Protein AF-A0A854QFD8-F1 (afdb_monomer)

Radius of gyration: 18.26 Å; Cα contacts (8 Å, |Δi|>4): 89; chains: 1; bounding box: 39×45×42 Å

Foldseek 3Di:
DVVVQQVVQCVLPVDDSVVSVVLLVVLLVLLVVLQVVLVVVCVVVVPLPVSLVVLVVLLVVLVVQCVPDDSVPVPSVSVSSSSNSNSVVNVVVSVLVVVLVVDPDPVVNVVVVVVVVPPPPPPDPDD

Structure (mmCIF, N/CA/C/O backbone):
data_AF-A0A854QFD8-F1
#
_entry.id   AF-A0A854QFD8-F1
#
loop_
_atom_site.group_PDB
_atom_site.id
_atom_site.type_symbol
_atom_site.label_atom_id
_atom_site.label_alt_id
_atom_site.label_comp_id
_atom_site.label_asym_id
_atom_site.label_entity_id
_atom_site.label_seq_id
_atom_site.pdbx_PDB_ins_code
_atom_site.Cartn_x
_atom_site.Cartn_y
_atom_site.Cartn_z
_atom_site.occupancy
_atom_site.B_iso_or_equiv
_atom_site.auth_seq_id
_atom_site.auth_comp_id
_atom_site.auth_asym_id
_atom_site.auth_atom_id
_atom_s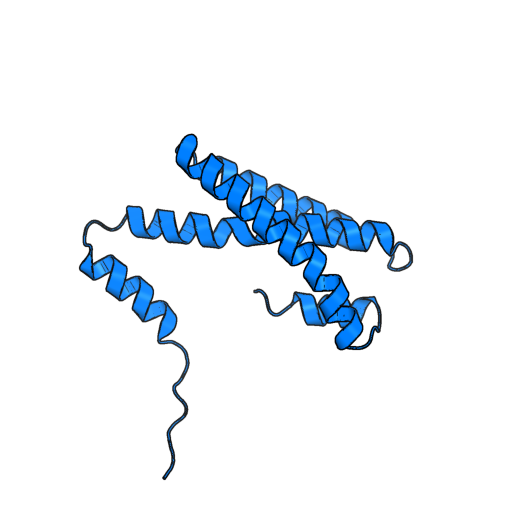ite.pdbx_PDB_model_num
ATOM 1 N N . MET A 1 1 ? 7.870 -3.529 7.580 1.00 36.09 1 MET A N 1
ATOM 2 C CA . MET A 1 1 ? 6.945 -2.393 7.823 1.00 36.09 1 MET A CA 1
ATOM 3 C C . MET A 1 1 ? 5.489 -2.831 8.054 1.00 36.09 1 MET A C 1
ATOM 5 O O . MET A 1 1 ? 4.729 -2.069 8.631 1.00 36.09 1 MET A O 1
ATOM 9 N N . THR A 1 2 ? 5.107 -4.070 7.722 1.00 39.34 2 THR A N 1
ATOM 10 C CA . THR A 1 2 ? 3.739 -4.619 7.879 1.00 39.34 2 THR A CA 1
ATOM 11 C C . THR A 1 2 ? 3.316 -4.925 9.329 1.00 39.34 2 THR A C 1
ATOM 13 O O . THR A 1 2 ? 2.142 -5.151 9.593 1.00 39.34 2 THR A O 1
ATOM 16 N N . GLY A 1 3 ? 4.242 -4.899 10.296 1.00 46.75 3 GLY A N 1
ATOM 17 C CA . GLY A 1 3 ? 3.949 -5.182 11.712 1.00 46.75 3 GLY A CA 1
ATOM 18 C C . GLY A 1 3 ? 3.266 -4.048 12.489 1.00 46.75 3 GLY A C 1
ATOM 19 O O . GLY A 1 3 ? 2.823 -4.274 13.608 1.00 46.75 3 GLY A O 1
ATOM 20 N N . ASN A 1 4 ? 3.160 -2.841 11.921 1.00 54.34 4 ASN A N 1
ATOM 21 C CA . ASN A 1 4 ? 2.684 -1.661 12.659 1.00 54.34 4 ASN A CA 1
ATOM 22 C C . ASN A 1 4 ? 1.169 -1.439 12.589 1.00 54.34 4 ASN A C 1
ATOM 24 O O . ASN A 1 4 ? 0.614 -0.711 13.409 1.00 54.34 4 ASN A O 1
ATOM 28 N N . PHE A 1 5 ? 0.484 -2.061 11.631 1.00 55.28 5 PHE A N 1
ATOM 29 C CA . PHE A 1 5 ? -0.952 -1.856 11.444 1.00 55.28 5 PHE A CA 1
ATOM 30 C C . PHE A 1 5 ? -1.765 -2.439 12.607 1.00 55.28 5 PHE A C 1
ATOM 32 O O . PHE A 1 5 ? -2.714 -1.829 13.089 1.00 55.28 5 PHE A O 1
ATOM 39 N N . LEU A 1 6 ? -1.327 -3.592 13.124 1.00 52.97 6 LEU A N 1
ATOM 40 C CA . LEU A 1 6 ? -1.961 -4.269 14.252 1.00 52.97 6 LEU A CA 1
ATOM 41 C C . LEU A 1 6 ? -1.874 -3.428 15.537 1.00 52.97 6 LEU A C 1
ATOM 43 O O . LEU A 1 6 ? -2.874 -3.250 16.228 1.00 52.97 6 LEU A O 1
ATOM 47 N N . THR A 1 7 ? -0.705 -2.854 15.828 1.00 51.44 7 THR A N 1
ATOM 48 C CA . THR A 1 7 ? -0.485 -1.980 16.990 1.00 51.44 7 THR A CA 1
ATOM 49 C C . THR A 1 7 ? -1.247 -0.664 16.870 1.00 51.44 7 THR A C 1
AT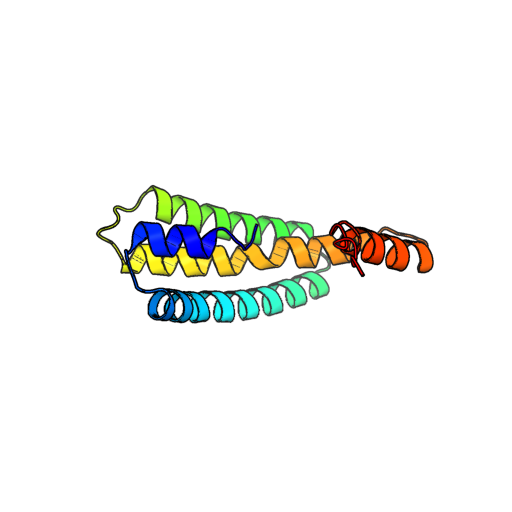OM 51 O O . THR A 1 7 ? -1.824 -0.205 17.856 1.00 51.44 7 THR A O 1
ATOM 54 N N . GLN A 1 8 ? -1.310 -0.076 15.671 1.00 58.50 8 GLN A N 1
ATOM 55 C CA . GLN A 1 8 ? -2.066 1.155 15.442 1.00 58.50 8 GLN A CA 1
ATOM 56 C 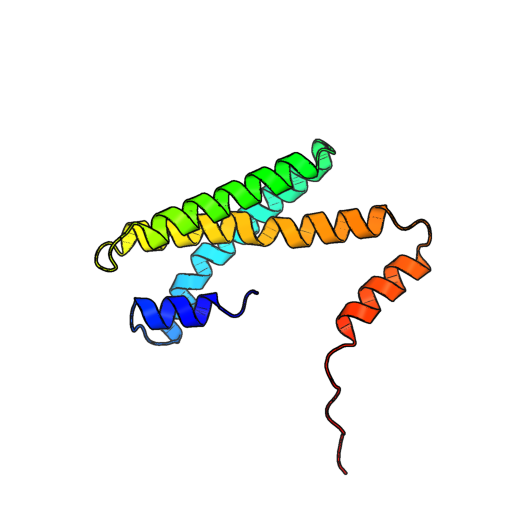C . GLN A 1 8 ? -3.578 0.938 15.587 1.00 58.50 8 GLN A C 1
ATOM 58 O O . GLN A 1 8 ? -4.222 1.723 16.277 1.00 58.50 8 GLN A O 1
ATOM 63 N N . THR A 1 9 ? -4.152 -0.138 15.040 1.00 57.44 9 THR A N 1
ATOM 64 C CA . THR A 1 9 ? -5.599 -0.405 15.151 1.00 57.44 9 THR A CA 1
ATOM 65 C C . THR A 1 9 ? -6.020 -0.765 16.585 1.00 57.44 9 THR A C 1
ATOM 67 O O . THR A 1 9 ? -7.043 -0.268 17.061 1.00 57.44 9 THR A O 1
ATOM 70 N N . ILE A 1 10 ? -5.218 -1.559 17.318 1.00 53.38 10 ILE A N 1
ATOM 71 C CA . ILE A 1 10 ? -5.476 -1.881 18.739 1.00 53.38 10 ILE A CA 1
ATOM 72 C C . ILE A 1 10 ? -5.387 -0.617 19.607 1.00 53.38 10 ILE A C 1
ATOM 74 O O . ILE A 1 10 ? -6.254 -0.388 20.453 1.00 53.38 10 ILE A O 1
ATOM 78 N N . GLY A 1 11 ? -4.378 0.229 19.372 1.00 55.88 11 GLY A N 1
ATOM 79 C CA . GLY A 1 11 ? -4.187 1.476 20.114 1.00 55.88 11 GLY A CA 1
ATOM 80 C C . GLY A 1 11 ? -5.284 2.514 19.864 1.00 55.88 11 GLY A C 1
ATOM 81 O O . GLY A 1 11 ? -5.656 3.244 20.780 1.00 55.88 11 GLY A O 1
ATOM 82 N N . ARG A 1 12 ? -5.840 2.559 18.646 1.00 60.88 12 ARG A N 1
ATOM 83 C CA . ARG A 1 12 ? -6.827 3.574 18.249 1.00 60.88 12 ARG A CA 1
ATOM 84 C C . ARG A 1 12 ? -8.257 3.244 18.669 1.00 60.88 12 ARG A C 1
ATOM 86 O O . ARG A 1 12 ? -9.007 4.160 18.991 1.00 60.88 12 ARG A O 1
ATOM 93 N N . PHE A 1 13 ? -8.633 1.963 18.692 1.00 60.09 13 PHE A N 1
ATOM 94 C CA . PHE A 1 13 ? -10.033 1.563 18.889 1.00 60.09 13 PHE A CA 1
ATOM 95 C C . PHE A 1 13 ? -10.294 0.666 20.108 1.00 60.09 13 PHE A C 1
ATOM 97 O O . PHE A 1 13 ? -11.446 0.323 20.367 1.00 60.09 13 PHE A O 1
ATOM 104 N N . ARG A 1 14 ? -9.256 0.289 20.877 1.00 64.50 14 ARG A N 1
ATOM 105 C CA . ARG A 1 14 ? -9.357 -0.588 22.067 1.00 64.50 14 ARG A CA 1
ATOM 106 C C . ARG A 1 14 ? -10.150 -1.888 21.825 1.00 64.50 14 ARG A C 1
ATOM 108 O O . ARG A 1 14 ? -10.749 -2.441 22.746 1.00 64.50 14 ARG A O 1
ATOM 115 N N . TYR A 1 15 ? -10.170 -2.391 20.592 1.00 66.81 15 TYR A N 1
ATOM 116 C CA . TYR A 1 15 ? -10.865 -3.631 20.253 1.00 66.81 15 TYR A CA 1
ATOM 117 C C . TYR A 1 15 ? -10.040 -4.868 20.625 1.00 66.81 15 TYR A C 1
ATOM 119 O O . TYR A 1 15 ? -8.812 -4.868 20.547 1.00 66.81 15 TYR A O 1
ATOM 127 N N . SER A 1 16 ? -10.739 -5.949 20.990 1.00 71.75 16 SER A N 1
ATOM 128 C CA . SER A 1 16 ? -10.138 -7.279 21.165 1.00 71.75 16 SER A CA 1
ATOM 129 C C . SER A 1 16 ? -9.423 -7.730 19.886 1.00 71.75 16 SER A C 1
ATOM 131 O O . SER A 1 16 ? -9.900 -7.464 18.779 1.00 71.75 16 SER A O 1
ATOM 133 N N . THR A 1 17 ? -8.317 -8.462 20.037 1.00 69.19 17 THR A N 1
ATOM 134 C CA . THR A 1 17 ? -7.459 -8.963 18.950 1.00 69.19 17 THR A CA 1
ATOM 135 C C . THR A 1 17 ? -8.246 -9.638 17.824 1.00 69.19 17 THR A C 1
ATOM 137 O O . THR A 1 17 ? -7.960 -9.408 16.651 1.00 69.19 17 THR A O 1
ATOM 140 N N . VAL A 1 18 ? -9.282 -10.418 18.158 1.00 74.56 18 VAL A N 1
ATOM 141 C CA . VAL A 1 18 ? -10.106 -11.133 17.166 1.00 74.56 18 VAL A CA 1
ATOM 142 C C . VAL A 1 18 ? -10.922 -10.163 16.308 1.00 74.56 18 VAL A C 1
ATOM 144 O O . VAL A 1 18 ? -10.930 -10.283 15.084 1.00 74.56 18 VAL A O 1
ATOM 147 N N . LYS A 1 19 ? -11.565 -9.162 16.927 1.00 70.88 19 LYS A N 1
ATOM 148 C CA . LYS A 1 19 ? -12.317 -8.135 16.187 1.00 70.88 19 LYS A CA 1
ATOM 149 C C . LYS A 1 19 ? -11.377 -7.315 15.309 1.00 70.88 19 LYS A C 1
ATOM 151 O O . LYS A 1 19 ? -11.672 -7.105 14.139 1.00 70.88 19 LYS A O 1
ATOM 156 N N . THR A 1 20 ? -10.228 -6.915 15.844 1.00 71.12 20 THR A N 1
ATOM 157 C CA . THR A 1 20 ? -9.230 -6.135 15.105 1.00 71.12 20 THR A CA 1
ATOM 158 C C . THR A 1 20 ? -8.705 -6.877 13.874 1.00 71.12 20 THR A C 1
ATOM 160 O O . THR A 1 20 ? -8.634 -6.289 12.796 1.00 71.12 20 THR A O 1
ATOM 163 N N . ASN A 1 21 ? -8.394 -8.171 13.988 1.00 77.19 21 ASN A N 1
ATOM 164 C CA . ASN A 1 21 ? -7.962 -8.969 12.838 1.00 77.19 21 ASN A CA 1
ATOM 1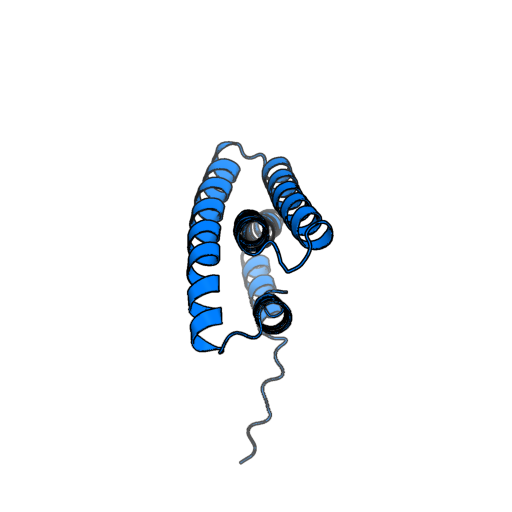65 C C . ASN A 1 21 ? -9.042 -9.067 11.756 1.00 77.19 21 ASN A C 1
ATOM 167 O O . ASN A 1 21 ? -8.723 -8.947 10.575 1.00 77.19 21 ASN A O 1
ATOM 171 N N . LEU A 1 22 ? -10.310 -9.231 12.144 1.00 80.19 22 LEU A N 1
ATOM 172 C CA . LEU A 1 22 ? -11.415 -9.293 11.189 1.00 80.19 22 LEU A CA 1
ATOM 173 C C . LEU A 1 22 ? -11.607 -7.960 10.447 1.00 80.19 22 LEU A C 1
ATOM 175 O O . LEU A 1 22 ? -11.765 -7.958 9.228 1.00 80.19 22 LEU A O 1
ATOM 179 N N . PHE A 1 23 ? -11.520 -6.828 11.155 1.00 76.94 23 PHE A N 1
ATOM 180 C CA . PHE A 1 23 ? -11.588 -5.498 10.538 1.00 76.94 23 PHE A CA 1
ATOM 181 C C . PHE A 1 23 ? -10.399 -5.200 9.618 1.00 76.94 23 PHE A C 1
ATOM 183 O O . PHE A 1 23 ? -10.558 -4.463 8.656 1.00 76.94 23 PHE A O 1
ATOM 190 N N . ASN A 1 24 ? -9.224 -5.783 9.862 1.00 79.06 24 ASN A N 1
ATOM 191 C CA . ASN A 1 24 ? -8.068 -5.623 8.975 1.00 79.06 24 ASN A CA 1
ATOM 192 C C . ASN A 1 24 ? -8.127 -6.532 7.737 1.00 79.06 24 ASN A C 1
ATOM 194 O O . ASN A 1 24 ? -7.550 -6.194 6.704 1.00 79.06 24 ASN A O 1
ATOM 198 N N . ALA A 1 25 ? -8.830 -7.666 7.813 1.00 85.31 25 ALA A N 1
ATOM 199 C CA . ALA A 1 25 ? -8.916 -8.614 6.706 1.00 85.31 25 ALA A CA 1
ATOM 200 C C . ALA A 1 25 ? -9.528 -7.978 5.446 1.00 85.31 25 ALA A C 1
ATOM 202 O O . ALA A 1 25 ? -8.987 -8.140 4.355 1.00 85.31 25 ALA A O 1
ATOM 203 N N . ALA A 1 26 ? -10.608 -7.205 5.591 1.00 87.12 26 ALA A N 1
ATOM 204 C CA . ALA A 1 26 ? -11.270 -6.560 4.456 1.00 87.12 26 ALA A CA 1
ATOM 205 C C . ALA A 1 26 ? -10.365 -5.541 3.715 1.00 87.12 26 ALA A C 1
ATOM 207 O O . ALA A 1 26 ? -10.205 -5.684 2.500 1.00 87.12 26 ALA A O 1
ATOM 208 N N . PRO A 1 27 ? -9.706 -4.575 4.392 1.00 88.62 27 PRO A N 1
ATOM 209 C CA . PRO A 1 27 ? -8.707 -3.699 3.775 1.00 88.62 27 PRO A CA 1
ATOM 210 C C . PRO A 1 27 ? -7.561 -4.442 3.088 1.00 88.62 27 PRO A C 1
ATOM 212 O O . PRO A 1 27 ? -7.089 -3.992 2.044 1.00 88.62 27 PRO A O 1
ATOM 215 N N . TYR A 1 28 ? -7.104 -5.569 3.644 1.00 88.31 28 TYR A N 1
ATOM 216 C CA . TYR A 1 28 ? -6.045 -6.364 3.023 1.00 88.31 28 TYR A CA 1
ATOM 217 C C . TYR A 1 28 ? -6.504 -7.053 1.743 1.00 88.31 28 TYR A C 1
ATOM 219 O O . TYR A 1 28 ? -5.782 -6.981 0.754 1.00 88.31 28 TYR A O 1
ATOM 227 N N . VAL A 1 29 ? -7.706 -7.638 1.719 1.00 90.44 29 VAL A N 1
ATOM 228 C CA . VAL A 1 29 ? -8.272 -8.245 0.501 1.00 90.44 29 VAL A CA 1
ATOM 229 C C . VAL A 1 29 ? -8.405 -7.205 -0.611 1.00 90.44 29 VAL A C 1
ATOM 231 O O . VAL A 1 29 ? -7.966 -7.445 -1.735 1.00 90.44 29 VAL A O 1
ATOM 234 N N . VAL A 1 30 ? -8.944 -6.023 -0.296 1.00 90.25 30 VAL A N 1
ATOM 235 C CA . VAL A 1 30 ? -9.038 -4.923 -1.268 1.00 90.25 30 VAL A CA 1
ATOM 236 C C . VAL A 1 30 ? -7.649 -4.485 -1.728 1.00 90.25 30 VAL A C 1
ATOM 238 O O . VAL A 1 30 ? -7.425 -4.330 -2.926 1.00 90.25 30 VAL A O 1
ATOM 241 N N . GLY A 1 31 ? -6.694 -4.369 -0.802 1.00 89.81 31 GLY A N 1
ATOM 242 C CA . GLY A 1 31 ? -5.308 -4.052 -1.130 1.00 89.81 31 GLY A CA 1
ATOM 243 C C . GLY A 1 31 ? -4.674 -5.058 -2.088 1.00 89.81 31 GLY A C 1
ATOM 244 O O . GLY A 1 31 ? -3.994 -4.665 -3.031 1.00 89.81 31 GLY A O 1
ATOM 245 N N . THR A 1 32 ? -4.941 -6.353 -1.907 1.00 90.56 32 THR A N 1
ATOM 246 C CA . THR A 1 32 ? -4.482 -7.404 -2.822 1.00 90.56 32 THR A CA 1
ATOM 247 C C . THR A 1 32 ? -5.097 -7.257 -4.213 1.00 90.56 32 THR A C 1
ATOM 249 O O . THR A 1 32 ? -4.383 -7.371 -5.204 1.00 90.56 32 THR A O 1
ATOM 252 N N . ILE A 1 33 ? -6.394 -6.957 -4.313 1.00 93.75 33 ILE A N 1
ATOM 253 C CA . ILE A 1 33 ? -7.054 -6.741 -5.610 1.00 93.75 33 ILE A CA 1
ATOM 254 C C . ILE A 1 33 ? -6.450 -5.522 -6.324 1.00 93.75 33 ILE A C 1
ATOM 256 O O . ILE A 1 33 ? -6.082 -5.613 -7.495 1.00 93.75 33 ILE A O 1
ATOM 260 N N . CYS A 1 34 ? -6.280 -4.402 -5.616 1.00 91.75 34 CYS A N 1
ATOM 261 C CA . CYS A 1 34 ? -5.649 -3.198 -6.160 1.00 91.75 34 CYS A CA 1
ATOM 262 C C . CYS A 1 34 ? -4.205 -3.455 -6.611 1.00 91.75 34 CYS A C 1
ATOM 264 O O . CYS A 1 34 ? -3.809 -2.995 -7.684 1.00 91.75 34 CYS A O 1
ATOM 266 N N . LEU A 1 35 ? -3.437 -4.224 -5.834 1.00 92.50 35 LEU A N 1
ATOM 267 C CA . LEU A 1 35 ? -2.088 -4.653 -6.195 1.00 92.50 35 LEU A CA 1
ATOM 268 C C . LEU A 1 35 ? -2.082 -5.432 -7.514 1.00 92.50 35 LEU A C 1
ATOM 270 O O . LEU A 1 35 ? -1.255 -5.141 -8.375 1.00 92.50 35 LEU A O 1
ATOM 274 N N . LEU A 1 36 ? -2.975 -6.413 -7.679 1.00 92.25 36 LEU A N 1
ATOM 275 C CA . LEU A 1 36 ? -3.037 -7.235 -8.893 1.00 92.25 36 LEU A CA 1
ATOM 276 C C . LEU A 1 36 ? -3.341 -6.383 -10.126 1.00 92.25 36 LEU A C 1
ATOM 278 O O . LEU A 1 36 ? -2.640 -6.487 -11.130 1.00 92.25 36 LEU A O 1
ATOM 282 N N . ILE A 1 37 ? -4.332 -5.493 -10.021 1.00 91.69 37 ILE A N 1
ATOM 283 C CA . ILE A 1 37 ? -4.704 -4.570 -11.101 1.00 91.69 37 ILE A CA 1
ATOM 284 C C . ILE A 1 37 ? -3.527 -3.656 -11.453 1.00 91.69 37 ILE A C 1
ATOM 286 O O . ILE A 1 37 ? -3.181 -3.509 -12.623 1.00 91.69 37 ILE A O 1
ATOM 290 N N . THR A 1 38 ? -2.885 -3.065 -10.445 1.00 89.25 38 THR A N 1
ATOM 291 C CA . THR A 1 38 ? -1.784 -2.114 -10.651 1.00 89.25 38 THR A CA 1
ATOM 292 C C . THR A 1 38 ? -0.541 -2.803 -11.208 1.00 89.25 38 THR A C 1
ATOM 294 O O . THR A 1 38 ? 0.134 -2.238 -12.064 1.00 89.25 38 THR A O 1
ATOM 297 N N . SER A 1 39 ? -0.253 -4.031 -10.769 1.00 88.88 39 SER A N 1
ATOM 298 C CA . SER A 1 39 ? 0.866 -4.830 -11.284 1.00 88.88 39 SER A CA 1
ATOM 299 C C . SER A 1 39 ? 0.634 -5.207 -12.744 1.00 88.88 39 SER A C 1
ATOM 301 O O . SER A 1 39 ? 1.499 -4.966 -13.581 1.00 88.88 39 SER A O 1
ATOM 303 N N . TRP A 1 40 ? -0.566 -5.697 -13.072 1.00 88.81 40 TRP A N 1
ATOM 304 C CA . TRP A 1 40 ? -0.930 -6.031 -14.447 1.00 88.81 40 TRP A CA 1
ATOM 305 C C . TRP A 1 40 ? -0.887 -4.807 -15.372 1.00 88.81 40 TRP A C 1
ATOM 307 O O . TRP A 1 40 ? -0.293 -4.861 -16.448 1.00 88.81 40 TRP A O 1
ATOM 317 N N . SER A 1 41 ? -1.437 -3.675 -14.922 1.00 90.12 41 SER A N 1
ATOM 318 C CA . SER A 1 41 ? -1.364 -2.395 -15.636 1.00 90.12 41 SER A CA 1
ATOM 319 C C . SER A 1 41 ? 0.087 -1.946 -15.844 1.00 90.12 41 SER A C 1
ATOM 321 O O . SER A 1 41 ? 0.479 -1.581 -16.951 1.00 90.12 41 SER A O 1
ATOM 323 N N . SER A 1 42 ? 0.923 -2.035 -14.808 1.00 89.69 42 SER A N 1
ATOM 324 C CA . SER A 1 42 ? 2.336 -1.656 -14.885 1.00 89.69 42 SER A CA 1
ATOM 325 C C . SER A 1 42 ? 3.106 -2.475 -15.921 1.00 89.69 42 SER A C 1
ATOM 327 O O . SER A 1 42 ? 3.970 -1.930 -16.613 1.00 89.69 42 SER A O 1
ATOM 329 N N . ASP A 1 43 ? 2.818 -3.771 -16.028 1.00 87.44 43 ASP A N 1
ATOM 330 C CA . ASP A 1 43 ? 3.458 -4.643 -17.012 1.00 87.44 43 ASP A CA 1
ATOM 331 C C . ASP A 1 43 ? 2.974 -4.352 -18.437 1.00 87.44 43 ASP A C 1
ATOM 333 O O . ASP A 1 43 ? 3.775 -4.392 -19.373 1.00 87.44 43 ASP A O 1
ATOM 337 N N . TRP A 1 44 ? 1.701 -3.975 -18.597 1.00 87.12 44 TRP A N 1
ATOM 338 C CA . TRP A 1 44 ? 1.125 -3.603 -19.889 1.00 87.12 44 TRP A CA 1
ATOM 339 C C . TRP A 1 44 ? 1.711 -2.299 -20.441 1.00 87.12 44 TRP A C 1
ATOM 341 O O . TRP A 1 44 ? 2.170 -2.252 -21.582 1.00 87.12 44 TRP A O 1
ATOM 351 N N . PHE A 1 45 ? 1.734 -1.239 -19.629 1.00 86.06 45 PHE A N 1
ATOM 352 C CA . PHE A 1 45 ? 2.234 0.072 -20.054 1.00 86.06 45 PHE A CA 1
ATOM 353 C C . PHE A 1 45 ? 3.761 0.158 -20.060 1.00 86.06 45 PHE A C 1
ATOM 355 O O . PHE A 1 45 ? 4.315 1.086 -20.638 1.00 86.06 45 PHE A O 1
ATOM 362 N N . ARG A 1 46 ? 4.460 -0.794 -19.423 1.00 81.69 46 ARG A N 1
ATOM 363 C CA . ARG A 1 46 ? 5.926 -0.792 -19.243 1.00 81.69 46 ARG A CA 1
ATOM 364 C C . ARG A 1 46 ? 6.453 0.460 -18.520 1.00 81.69 46 ARG A C 1
ATOM 366 O O . ARG A 1 46 ? 7.657 0.707 -18.490 1.00 81.69 46 ARG A O 1
ATOM 373 N N . GLU A 1 47 ? 5.566 1.208 -17.869 1.00 82.69 47 GLU A N 1
ATOM 374 C CA . GLU A 1 47 ? 5.838 2.462 -17.168 1.00 82.69 47 GLU A CA 1
ATOM 375 C C . GLU A 1 47 ? 5.750 2.261 -15.650 1.00 82.69 47 GLU A C 1
ATOM 377 O O . GLU A 1 47 ? 4.797 2.657 -14.974 1.00 82.69 47 GLU A O 1
ATOM 382 N N . ARG A 1 48 ? 6.776 1.618 -15.088 1.00 81.44 48 ARG A N 1
ATOM 383 C CA . ARG A 1 48 ? 6.807 1.214 -13.670 1.00 81.44 48 ARG A CA 1
ATOM 384 C C . ARG A 1 48 ? 6.839 2.404 -12.701 1.00 81.44 48 ARG A C 1
ATOM 386 O O . ARG A 1 48 ? 6.297 2.319 -11.602 1.00 81.44 48 ARG A O 1
ATOM 393 N N . GLY A 1 49 ? 7.443 3.523 -13.113 1.00 83.81 49 GLY A N 1
ATOM 394 C CA . GLY A 1 49 ? 7.613 4.717 -12.277 1.00 83.81 49 GLY A CA 1
ATOM 395 C C . GLY A 1 49 ? 6.296 5.406 -11.911 1.00 83.81 49 GLY A C 1
ATOM 396 O O . GLY A 1 49 ? 6.071 5.709 -10.740 1.00 83.81 49 GLY A O 1
ATOM 397 N N . PHE A 1 50 ? 5.396 5.598 -12.881 1.00 86.62 50 PHE A N 1
ATOM 398 C CA . PHE A 1 50 ? 4.110 6.263 -12.639 1.00 86.62 50 PHE A CA 1
ATOM 399 C C . PHE A 1 50 ? 3.188 5.436 -11.738 1.00 86.62 50 PHE A C 1
ATOM 401 O O . PHE A 1 50 ? 2.553 5.987 -10.840 1.00 86.62 50 PHE A O 1
ATOM 408 N N . HIS A 1 51 ? 3.184 4.110 -11.898 1.00 88.38 51 HIS A N 1
ATOM 409 C CA . HIS A 1 51 ? 2.421 3.200 -11.038 1.00 88.38 51 HIS A CA 1
ATOM 410 C C . HIS A 1 51 ? 2.939 3.215 -9.588 1.00 88.38 51 HIS A C 1
ATOM 412 O O . HIS A 1 51 ? 2.148 3.199 -8.638 1.00 88.38 51 HIS A O 1
ATOM 418 N N . LEU A 1 52 ? 4.262 3.317 -9.404 1.00 88.56 52 LEU A N 1
ATOM 419 C CA . LEU A 1 52 ? 4.882 3.476 -8.086 1.00 88.56 52 LEU A CA 1
ATOM 420 C C . LEU A 1 52 ? 4.479 4.809 -7.437 1.00 88.56 52 LEU A C 1
ATOM 422 O O . LEU A 1 52 ? 4.046 4.831 -6.285 1.00 88.56 52 LEU A O 1
ATOM 426 N N . ALA A 1 53 ? 4.582 5.912 -8.186 1.00 90.44 53 ALA A N 1
ATOM 427 C CA . ALA A 1 53 ? 4.236 7.249 -7.709 1.00 90.44 53 ALA A CA 1
ATOM 428 C C . ALA A 1 53 ? 2.756 7.344 -7.315 1.00 90.44 53 ALA A C 1
ATOM 430 O O . ALA A 1 53 ? 2.441 7.808 -6.220 1.00 90.44 53 ALA A O 1
ATOM 431 N N . PHE A 1 54 ? 1.853 6.829 -8.154 1.00 91.00 54 PHE A N 1
ATOM 432 C CA . PHE A 1 54 ? 0.422 6.761 -7.856 1.00 91.00 54 PHE A CA 1
ATOM 433 C C . PHE A 1 54 ? 0.141 5.986 -6.560 1.00 91.00 54 PHE A C 1
ATOM 435 O O . PHE A 1 54 ? -0.618 6.444 -5.706 1.00 91.00 54 PHE A O 1
ATOM 442 N N . SER A 1 55 ? 0.819 4.853 -6.367 1.00 91.50 55 SER A N 1
ATOM 443 C CA . SER A 1 55 ? 0.673 4.043 -5.154 1.00 91.50 55 SER A CA 1
ATOM 444 C C . SER A 1 55 ? 1.112 4.799 -3.896 1.00 91.50 55 SER A C 1
ATOM 446 O O . SER A 1 55 ? 0.429 4.743 -2.873 1.00 91.50 55 SER A O 1
ATOM 448 N N . PHE A 1 56 ? 2.203 5.569 -3.968 1.00 91.44 56 PHE A N 1
ATOM 449 C CA . PHE A 1 56 ? 2.630 6.429 -2.860 1.00 91.44 56 PHE A CA 1
ATOM 450 C C . PHE A 1 56 ? 1.659 7.579 -2.587 1.00 91.44 56 PHE A C 1
ATOM 452 O O . PHE A 1 56 ? 1.424 7.902 -1.423 1.00 91.44 56 PHE A O 1
ATOM 459 N N . VAL A 1 57 ? 1.059 8.167 -3.625 1.00 94.06 57 VAL A N 1
ATOM 460 C CA . VAL A 1 57 ? 0.039 9.215 -3.468 1.00 94.06 57 VAL A CA 1
ATOM 461 C C . VAL A 1 57 ? -1.184 8.679 -2.721 1.00 94.06 57 VAL A C 1
ATOM 463 O O . VAL A 1 57 ? -1.649 9.332 -1.789 1.00 94.06 57 VAL A O 1
ATOM 466 N N . LEU A 1 58 ? -1.664 7.473 -3.045 1.00 90.69 58 LEU A N 1
ATOM 467 C CA . LEU A 1 58 ? -2.778 6.846 -2.321 1.00 90.69 58 LEU A CA 1
ATOM 468 C C . LEU A 1 58 ? -2.472 6.657 -0.829 1.00 90.69 58 LEU A C 1
ATOM 470 O O . LEU A 1 58 ? -3.296 7.000 0.024 1.00 90.69 58 LEU A O 1
ATOM 474 N N . VAL A 1 59 ? -1.269 6.168 -0.508 1.00 91.75 59 VAL A N 1
ATOM 475 C CA . VAL A 1 59 ? -0.820 6.014 0.885 1.00 91.75 59 VAL A CA 1
ATOM 476 C C . VAL A 1 59 ? -0.757 7.368 1.587 1.00 91.75 59 VAL A C 1
ATOM 478 O O . VAL A 1 59 ? -1.240 7.497 2.710 1.00 91.75 59 VAL A O 1
ATOM 481 N N . LEU A 1 60 ? -0.200 8.385 0.930 1.00 93.19 60 LEU A N 1
ATOM 482 C CA . LEU A 1 60 ? -0.073 9.727 1.489 1.00 93.19 60 LEU A CA 1
ATOM 483 C C . LEU A 1 60 ? -1.445 10.339 1.799 1.00 93.19 60 LEU A C 1
ATOM 485 O O . LEU A 1 60 ? -1.641 10.857 2.896 1.00 93.19 60 LEU A O 1
ATOM 489 N N . ILE A 1 61 ? -2.414 10.210 0.887 1.00 93.50 61 ILE A N 1
ATOM 490 C CA . ILE A 1 61 ? -3.794 10.668 1.101 1.00 93.50 61 ILE A CA 1
ATOM 491 C C . ILE A 1 61 ? -4.415 9.961 2.311 1.00 93.50 61 ILE A C 1
ATOM 493 O O . ILE A 1 61 ? -4.967 10.621 3.192 1.00 93.50 61 ILE A O 1
ATOM 497 N N . GLY A 1 62 ? -4.295 8.635 2.404 1.00 87.88 62 GLY A N 1
ATOM 498 C CA . GLY A 1 62 ? -4.829 7.888 3.543 1.00 87.88 62 GLY A CA 1
ATOM 499 C C . GLY A 1 62 ? -4.175 8.278 4.876 1.00 87.88 62 GLY A C 1
ATOM 500 O O . GLY A 1 62 ? -4.865 8.444 5.883 1.00 87.88 62 GLY A O 1
ATOM 501 N N . CYS A 1 63 ? -2.861 8.518 4.883 1.00 89.62 63 CYS A N 1
ATOM 502 C CA . CYS A 1 63 ? -2.147 9.028 6.054 1.00 89.62 63 CYS A CA 1
ATOM 503 C C . CYS A 1 63 ? -2.628 10.429 6.461 1.00 89.62 63 CYS A C 1
ATOM 505 O O . CYS A 1 63 ? -2.853 10.666 7.647 1.00 89.62 63 CYS A O 1
ATOM 507 N N . ILE A 1 64 ? -2.836 11.338 5.502 1.00 92.00 64 ILE A N 1
ATOM 508 C CA . ILE A 1 64 ? -3.366 12.685 5.767 1.00 92.00 64 ILE A CA 1
ATOM 509 C C . ILE A 1 64 ? -4.755 12.597 6.402 1.00 92.00 64 ILE A C 1
ATOM 511 O O . ILE A 1 64 ? -4.993 13.253 7.413 1.00 92.00 64 ILE A O 1
ATOM 515 N N . ILE A 1 65 ? -5.648 11.753 5.871 1.00 87.56 65 ILE A N 1
ATOM 516 C CA . ILE A 1 65 ? -6.991 11.563 6.440 1.00 87.56 65 ILE A CA 1
ATOM 517 C C . ILE A 1 65 ? -6.889 11.047 7.878 1.00 87.56 65 ILE A C 1
ATOM 519 O O . ILE A 1 65 ? -7.549 11.582 8.765 1.00 87.56 65 ILE A O 1
ATOM 523 N N . LEU A 1 66 ? -6.033 10.054 8.142 1.00 84.94 66 LEU A N 1
ATOM 524 C CA . LEU A 1 66 ? -5.834 9.542 9.498 1.00 84.94 66 LEU A CA 1
ATOM 525 C C . LEU A 1 66 ? -5.258 10.587 10.458 1.00 84.94 66 LEU A C 1
ATOM 527 O O . LEU A 1 66 ? -5.567 10.524 11.643 1.00 84.94 66 LEU A O 1
ATOM 531 N N . ILE A 1 67 ? -4.408 11.506 10.007 1.00 86.19 67 ILE A N 1
ATOM 532 C CA . ILE A 1 67 ? -3.850 12.553 10.876 1.00 86.19 67 ILE A CA 1
ATOM 533 C C . ILE A 1 67 ? -4.883 13.659 11.124 1.00 86.19 67 ILE A C 1
ATOM 535 O O . ILE A 1 67 ? -4.999 14.146 12.245 1.00 86.19 67 ILE A O 1
ATOM 539 N N . ALA A 1 68 ? -5.645 14.037 10.098 1.00 88.00 68 ALA A N 1
ATOM 540 C CA . ALA A 1 68 ? -6.600 15.137 10.164 1.00 88.00 68 ALA A CA 1
ATOM 541 C C . ALA A 1 68 ? -7.883 14.790 10.938 1.00 88.00 68 ALA A C 1
ATOM 543 O O . ALA A 1 68 ? -8.518 15.686 11.495 1.00 88.00 68 ALA A O 1
ATOM 544 N N . LEU A 1 69 ? -8.293 13.516 10.971 1.00 84.38 69 LEU A N 1
ATOM 545 C CA . LEU A 1 69 ? -9.557 13.125 11.593 1.00 84.38 69 LEU A CA 1
ATOM 546 C C . LEU A 1 69 ? -9.443 12.808 13.094 1.00 84.38 69 LEU A C 1
ATOM 548 O O . LEU A 1 69 ? -8.597 12.001 13.499 1.00 84.38 69 LEU A O 1
ATOM 552 N N . PRO A 1 70 ? -10.374 13.325 13.922 1.00 78.06 70 PRO A N 1
ATOM 553 C CA . PRO A 1 70 ? -10.504 12.895 15.306 1.00 78.06 70 PRO A CA 1
ATOM 554 C C . PRO A 1 70 ? -10.969 11.434 15.390 1.00 78.06 70 PRO A C 1
ATOM 556 O O . PRO A 1 70 ? -11.714 10.940 14.544 1.00 78.06 70 PRO A O 1
ATOM 559 N N . VAL A 1 71 ? -10.573 10.743 16.463 1.00 72.38 71 VAL A N 1
ATOM 560 C CA . VAL A 1 71 ? -10.858 9.307 16.686 1.00 72.38 71 VAL A CA 1
ATOM 561 C C . VAL A 1 71 ? -12.364 9.001 16.778 1.00 72.38 71 VAL A C 1
ATOM 563 O O . VAL A 1 71 ? -12.774 7.864 16.581 1.00 72.38 71 VAL A O 1
ATOM 566 N N . SER A 1 72 ? -13.208 10.008 17.015 1.00 74.56 72 SER A N 1
ATOM 567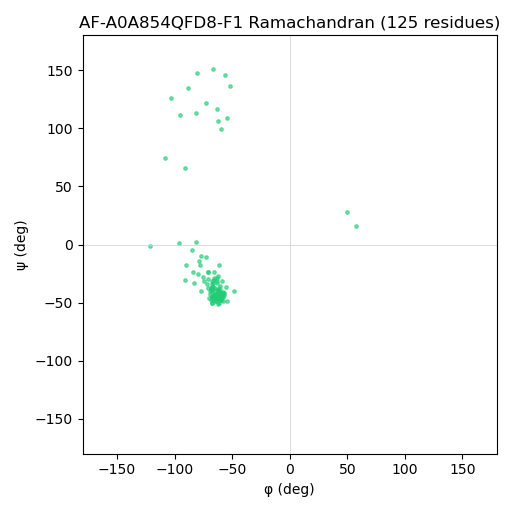 C CA . SER A 1 72 ? -14.670 9.871 16.999 1.00 74.56 72 SER A CA 1
ATOM 568 C C . SER A 1 72 ? -15.242 9.537 15.613 1.00 74.56 72 SER A C 1
ATOM 570 O O . SER A 1 72 ? -16.315 8.946 15.521 1.00 74.56 72 SER A O 1
ATOM 572 N N . GLN A 1 73 ? -14.530 9.869 14.532 1.00 79.19 73 GLN A N 1
ATOM 573 C CA . GLN A 1 73 ? -14.956 9.660 13.144 1.00 79.19 73 GLN A CA 1
ATOM 574 C C . GLN A 1 73 ? -14.481 8.293 12.612 1.00 79.19 73 GLN A C 1
ATOM 576 O O . GLN A 1 73 ? -13.660 8.195 11.696 1.00 79.19 73 GLN A O 1
ATOM 581 N N . MET A 1 74 ? -15.014 7.215 13.197 1.00 75.75 74 MET A N 1
ATOM 582 C CA . MET A 1 74 ? -14.596 5.828 12.932 1.00 75.75 74 MET A CA 1
ATOM 583 C C . MET A 1 74 ? -14.692 5.425 11.451 1.00 75.75 74 MET A C 1
ATOM 585 O O . MET A 1 74 ? -13.795 4.767 10.931 1.00 75.75 74 MET A O 1
ATOM 589 N N . GLY A 1 75 ? -15.765 5.825 10.758 1.00 81.69 75 GLY A N 1
ATOM 590 C CA . GLY A 1 75 ? -16.025 5.404 9.375 1.00 81.69 75 GLY A CA 1
ATOM 591 C C . GLY A 1 75 ? -15.003 5.944 8.374 1.00 81.69 75 GLY A C 1
ATOM 592 O O . GLY A 1 75 ? -14.471 5.195 7.560 1.00 81.69 75 GLY A O 1
ATOM 593 N N . ALA A 1 76 ? -14.669 7.229 8.470 1.00 83.00 76 ALA A N 1
ATOM 594 C CA . ALA A 1 76 ? -13.686 7.847 7.585 1.00 83.00 76 ALA A CA 1
ATOM 595 C C . ALA A 1 76 ? -12.243 7.432 7.935 1.00 83.00 76 ALA A C 1
ATOM 597 O O . ALA A 1 76 ? -11.428 7.251 7.031 1.00 83.00 76 ALA A O 1
ATOM 598 N N . GLY A 1 77 ? -11.947 7.158 9.212 1.00 82.88 77 GLY A N 1
ATOM 599 C CA . GLY A 1 77 ? -10.705 6.484 9.602 1.00 82.88 77 GLY A CA 1
ATOM 600 C C . GLY A 1 77 ? -10.598 5.073 9.009 1.00 82.88 77 GLY A C 1
ATOM 601 O O . GLY A 1 77 ? -9.555 4.703 8.470 1.00 82.88 77 GLY A O 1
ATOM 602 N N . TYR A 1 78 ? -11.693 4.307 9.020 1.00 83.94 78 TYR A N 1
ATOM 603 C CA . TYR A 1 78 ? -11.744 2.987 8.395 1.00 83.94 78 TYR A CA 1
ATOM 604 C C . TYR A 1 78 ? -11.565 3.074 6.874 1.00 83.94 78 TYR A C 1
ATOM 606 O O . TYR A 1 78 ? -10.757 2.341 6.323 1.00 83.94 78 TYR A O 1
ATOM 614 N N . PHE A 1 79 ? -12.188 4.035 6.190 1.00 86.31 79 PHE A N 1
ATOM 615 C CA . PHE A 1 79 ? -11.956 4.265 4.757 1.00 86.31 79 PHE A CA 1
ATOM 616 C C . PHE A 1 79 ? -10.493 4.616 4.430 1.00 86.31 79 PHE A C 1
ATOM 618 O O . PHE A 1 79 ? -9.914 4.059 3.498 1.00 86.31 79 PHE A O 1
ATOM 625 N N . ALA A 1 80 ? -9.852 5.467 5.236 1.00 87.19 80 ALA A N 1
ATOM 626 C CA . ALA A 1 80 ? -8.432 5.790 5.073 1.00 87.19 80 ALA A CA 1
ATOM 627 C C . ALA A 1 80 ? -7.531 4.546 5.171 1.00 87.19 80 ALA A C 1
ATOM 629 O O . ALA A 1 80 ? -6.509 4.447 4.495 1.00 87.19 80 ALA A O 1
ATOM 630 N N . THR A 1 81 ? -7.959 3.567 5.966 1.00 86.56 81 THR A N 1
ATOM 631 C CA . THR A 1 81 ? -7.308 2.264 6.125 1.00 86.56 81 THR A CA 1
ATOM 632 C C . THR A 1 81 ? -7.271 1.499 4.792 1.00 86.56 81 THR A C 1
ATOM 634 O O . THR A 1 81 ? -6.225 0.958 4.441 1.00 86.56 81 THR A O 1
ATOM 637 N N . PHE A 1 82 ? -8.361 1.528 4.010 1.00 88.69 82 PHE A N 1
ATOM 638 C CA . PHE A 1 82 ? -8.423 0.923 2.668 1.00 88.69 82 PHE A CA 1
ATOM 639 C C . PHE A 1 82 ? -7.528 1.640 1.655 1.00 88.69 82 PHE A C 1
ATOM 641 O O . PHE A 1 82 ? -6.887 0.984 0.839 1.00 88.69 82 PHE A O 1
ATOM 648 N N . LEU A 1 83 ? -7.461 2.975 1.700 1.00 88.69 83 LEU A N 1
ATOM 649 C CA . LEU A 1 83 ? -6.591 3.746 0.803 1.00 88.69 83 LEU A CA 1
ATOM 650 C C . LEU A 1 83 ? -5.111 3.425 1.036 1.00 88.69 83 LEU A C 1
ATOM 652 O O . LEU A 1 83 ? -4.357 3.227 0.082 1.00 88.69 83 LEU A O 1
ATOM 656 N N . ILE A 1 84 ? -4.703 3.321 2.304 1.00 90.06 84 ILE A N 1
ATOM 657 C CA . ILE A 1 84 ? -3.328 2.964 2.663 1.00 90.06 84 ILE A CA 1
ATOM 658 C C . ILE A 1 84 ? -3.004 1.548 2.194 1.00 90.06 84 ILE A C 1
ATOM 660 O O . ILE A 1 84 ? -1.968 1.348 1.564 1.00 90.06 84 ILE A O 1
ATOM 664 N N . THR A 1 85 ? -3.863 0.561 2.466 1.00 90.00 85 THR A N 1
ATOM 665 C CA . THR A 1 85 ? -3.588 -0.828 2.063 1.00 90.00 85 THR A CA 1
ATOM 666 C C . THR A 1 85 ? -3.606 -1.013 0.547 1.00 90.00 85 THR A C 1
ATOM 668 O O . THR A 1 85 ? -2.797 -1.784 0.036 1.00 90.00 85 THR A O 1
ATOM 671 N N . ALA A 1 86 ? -4.451 -0.274 -0.180 1.00 89.62 86 ALA A N 1
ATOM 672 C CA . ALA A 1 86 ? -4.484 -0.274 -1.643 1.00 89.62 86 ALA A CA 1
ATOM 673 C C . ALA A 1 86 ? -3.168 0.193 -2.280 1.00 89.62 86 ALA A C 1
ATOM 675 O O . ALA A 1 86 ? -2.751 -0.370 -3.290 1.00 89.62 86 ALA A O 1
ATOM 676 N N . GLY A 1 87 ? -2.496 1.187 -1.691 1.00 89.00 87 GLY A N 1
ATOM 677 C CA . GLY A 1 87 ? -1.220 1.692 -2.204 1.00 89.00 87 GLY A CA 1
ATOM 678 C C . GLY A 1 87 ? 0.021 1.005 -1.621 1.00 89.00 87 GLY A C 1
ATOM 679 O O . GLY A 1 87 ? 1.032 0.886 -2.305 1.00 89.00 87 GLY A O 1
ATOM 680 N N . ALA A 1 88 ? -0.018 0.528 -0.374 1.00 89.75 88 ALA A N 1
ATOM 681 C CA . ALA A 1 88 ? 1.183 0.083 0.344 1.00 89.75 88 ALA A CA 1
ATOM 682 C C . ALA A 1 88 ? 1.794 -1.228 -0.180 1.00 89.75 88 ALA A C 1
ATOM 684 O O . ALA A 1 88 ? 2.985 -1.472 0.027 1.00 89.75 88 ALA A O 1
ATOM 685 N N . PHE A 1 89 ? 1.007 -2.081 -0.840 1.00 86.75 89 PHE A N 1
ATOM 686 C CA . PHE A 1 89 ? 1.493 -3.373 -1.334 1.00 86.75 89 PHE A CA 1
ATOM 687 C C . PHE A 1 89 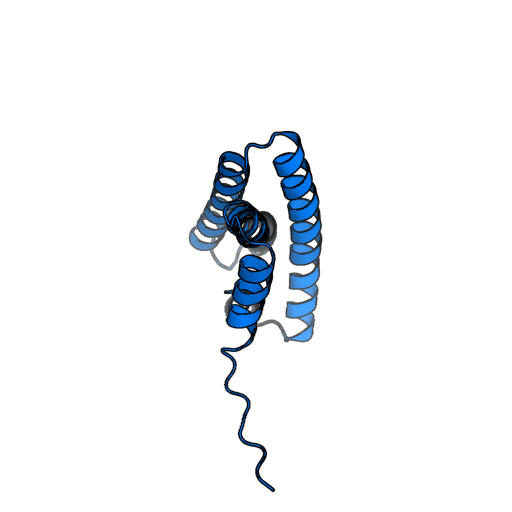? 2.195 -3.292 -2.692 1.00 86.75 89 PHE A C 1
ATOM 689 O O . PHE A 1 89 ? 3.035 -4.139 -2.988 1.00 86.75 89 PHE A O 1
ATOM 696 N N . THR A 1 90 ? 1.907 -2.268 -3.496 1.00 87.50 90 THR A N 1
ATOM 697 C CA . THR A 1 90 ? 2.451 -2.118 -4.854 1.00 87.50 90 THR A CA 1
ATOM 698 C C . THR A 1 90 ? 3.963 -1.841 -4.884 1.00 87.50 90 THR A C 1
ATOM 700 O O . THR A 1 90 ? 4.669 -2.547 -5.610 1.00 87.50 90 THR A O 1
ATOM 703 N N . PRO A 1 91 ? 4.524 -0.894 -4.097 1.00 87.44 91 PRO A N 1
ATOM 704 C CA . PRO A 1 91 ? 5.942 -0.554 -4.172 1.00 87.44 91 PRO A CA 1
ATOM 705 C C . PRO A 1 91 ? 6.917 -1.729 -4.006 1.00 87.44 91 PRO A C 1
ATOM 707 O O . PRO A 1 91 ? 7.804 -1.848 -4.849 1.00 87.44 91 PRO A O 1
ATOM 710 N N . PRO A 1 92 ? 6.791 -2.623 -2.999 1.00 85.19 92 PRO A N 1
ATOM 711 C CA . PRO A 1 92 ? 7.736 -3.729 -2.856 1.00 85.19 92 PRO A CA 1
ATOM 712 C C . PRO A 1 92 ? 7.685 -4.700 -4.044 1.00 85.19 92 PRO A C 1
ATOM 714 O O . PRO A 1 92 ? 8.734 -5.140 -4.504 1.00 85.19 92 PRO A O 1
ATOM 717 N N . VAL A 1 93 ? 6.502 -4.998 -4.589 1.00 86.00 93 VAL A N 1
ATOM 718 C CA . VAL A 1 93 ? 6.350 -5.944 -5.710 1.00 86.00 93 VAL A CA 1
ATOM 719 C C . VAL A 1 93 ? 6.978 -5.394 -6.993 1.00 86.00 93 VAL A C 1
ATOM 721 O O . VAL A 1 93 ? 7.800 -6.063 -7.628 1.00 86.00 93 VAL A O 1
ATOM 724 N N . LEU A 1 94 ? 6.647 -4.153 -7.359 1.00 84.62 94 LEU A N 1
ATOM 725 C CA . LEU A 1 94 ? 7.194 -3.520 -8.563 1.00 84.62 94 LEU A CA 1
ATOM 726 C C . LEU A 1 94 ? 8.697 -3.240 -8.429 1.00 84.62 94 LEU A C 1
ATOM 728 O O . LEU A 1 94 ? 9.441 -3.382 -9.398 1.00 84.62 94 LEU A O 1
ATOM 732 N N . PHE A 1 95 ? 9.166 -2.872 -7.234 1.00 83.88 95 PHE A N 1
ATOM 733 C CA . PHE A 1 95 ? 10.587 -2.631 -7.000 1.00 83.88 95 PHE A CA 1
ATOM 734 C C . PHE A 1 95 ? 11.409 -3.921 -7.096 1.00 83.88 95 PHE A C 1
ATOM 736 O O . PHE A 1 95 ? 12.437 -3.934 -7.772 1.00 83.88 95 PHE A O 1
ATOM 743 N N . HIS A 1 96 ? 10.955 -5.016 -6.474 1.00 81.50 96 HIS A N 1
ATOM 744 C CA . HIS A 1 96 ? 11.668 -6.295 -6.525 1.00 81.50 96 HIS A CA 1
ATOM 745 C C . HIS A 1 96 ? 11.772 -6.840 -7.945 1.00 81.50 96 HIS A C 1
ATOM 747 O O . HIS A 1 96 ? 12.855 -7.256 -8.359 1.00 81.50 96 HIS A O 1
ATOM 753 N N . THR A 1 97 ? 10.678 -6.796 -8.704 1.00 83.12 97 THR A N 1
ATOM 754 C CA . THR A 1 97 ? 10.704 -7.216 -10.107 1.00 83.12 97 THR A CA 1
ATOM 755 C C . THR A 1 97 ? 11.664 -6.336 -10.901 1.00 83.12 97 THR A C 1
ATOM 757 O O . THR A 1 97 ? 12.561 -6.857 -11.557 1.00 83.12 97 THR A O 1
ATOM 760 N N . TRP A 1 98 ? 11.563 -5.007 -10.806 1.00 80.31 98 TRP A N 1
ATOM 761 C CA . TRP A 1 98 ? 12.450 -4.099 -11.537 1.00 80.31 98 TRP A CA 1
ATOM 762 C C . TRP A 1 98 ? 13.933 -4.283 -11.206 1.00 80.31 98 TRP A C 1
ATOM 764 O O . TRP A 1 98 ? 14.741 -4.368 -12.129 1.00 80.31 98 TRP A O 1
ATOM 774 N N . HIS A 1 99 ? 14.284 -4.419 -9.926 1.00 78.25 99 HIS A N 1
ATOM 775 C CA . HIS A 1 99 ? 15.659 -4.690 -9.513 1.00 78.25 99 HIS A CA 1
ATOM 776 C C . HIS A 1 99 ? 16.181 -5.987 -10.145 1.00 78.25 99 HIS A C 1
ATOM 778 O O . HIS A 1 99 ? 17.282 -6.010 -10.687 1.00 78.25 99 HIS A O 1
ATOM 784 N N . GLN A 1 100 ? 15.379 -7.058 -10.135 1.00 75.06 100 GLN A N 1
ATOM 785 C CA . GLN A 1 100 ? 15.748 -8.321 -10.779 1.00 75.06 100 GLN A CA 1
ATOM 786 C C . GLN A 1 100 ? 15.917 -8.187 -12.297 1.00 75.06 100 GLN A C 1
ATOM 788 O O . GLN A 1 100 ? 16.728 -8.902 -12.876 1.00 75.06 100 GLN A O 1
ATOM 793 N N . TRP A 1 101 ? 15.181 -7.291 -12.958 1.00 70.88 101 TRP A N 1
ATOM 794 C CA . TRP A 1 101 ? 15.331 -7.037 -14.396 1.00 70.88 101 TRP A CA 1
ATOM 795 C C . TRP A 1 101 ? 16.633 -6.309 -14.753 1.00 70.88 101 TRP A C 1
ATOM 797 O O . TRP A 1 101 ? 17.091 -6.444 -15.884 1.00 70.88 101 TRP A O 1
ATOM 807 N N . ASN A 1 102 ? 17.234 -5.568 -13.818 1.00 73.56 102 ASN A N 1
ATOM 808 C CA . ASN A 1 102 ? 18.472 -4.819 -14.058 1.00 73.56 102 ASN A CA 1
ATOM 809 C C . ASN A 1 102 ? 19.751 -5.661 -13.869 1.00 73.56 102 ASN A C 1
ATOM 811 O O . ASN A 1 102 ? 20.859 -5.186 -14.109 1.00 73.56 102 ASN A O 1
ATOM 815 N N . ASP A 1 103 ? 19.614 -6.912 -13.435 1.00 73.06 103 ASP A N 1
ATOM 816 C CA . ASP A 1 103 ? 20.731 -7.809 -13.169 1.00 73.06 103 ASP A CA 1
ATOM 817 C C . ASP A 1 103 ? 21.022 -8.707 -14.378 1.00 73.06 103 ASP A C 1
ATOM 819 O O . ASP A 1 103 ? 20.252 -9.609 -14.687 1.00 73.06 103 ASP A O 1
ATOM 823 N N . ALA A 1 104 ? 22.156 -8.520 -15.057 1.00 67.38 104 ALA A N 1
ATOM 824 C CA . ALA A 1 104 ? 22.481 -9.278 -16.273 1.00 67.38 104 ALA A CA 1
ATOM 825 C C . ALA A 1 104 ? 22.616 -10.804 -16.053 1.00 67.38 104 ALA A C 1
ATOM 827 O O . ALA A 1 104 ? 22.321 -11.573 -16.963 1.00 67.38 104 ALA A O 1
ATOM 828 N N . ASN A 1 105 ? 22.983 -11.246 -14.842 1.00 74.06 105 ASN A N 1
ATOM 829 C CA . ASN A 1 105 ? 23.243 -12.657 -14.533 1.00 74.06 105 ASN A CA 1
ATOM 830 C C . ASN A 1 105 ? 22.083 -13.302 -13.760 1.00 74.06 105 ASN A C 1
ATOM 832 O O . ASN A 1 105 ? 21.719 -12.83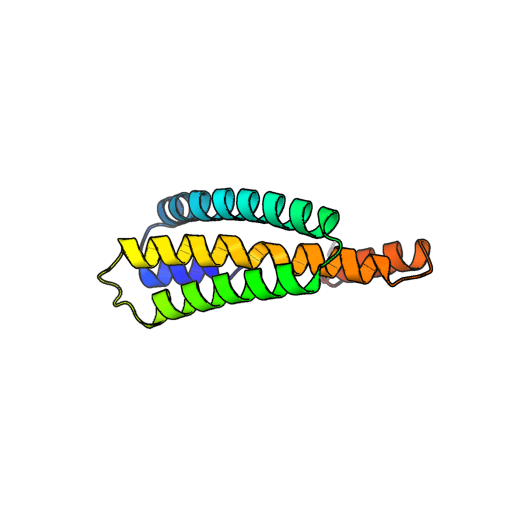2 -12.679 1.00 74.06 105 ASN A O 1
ATOM 836 N N . GLU A 1 106 ? 21.572 -14.424 -14.266 1.00 70.38 106 GLU A N 1
ATOM 837 C CA . GLU A 1 106 ? 20.487 -15.214 -13.660 1.00 70.38 106 GLU A CA 1
ATOM 838 C C . GLU A 1 106 ? 20.880 -15.766 -12.277 1.00 70.38 106 GLU A C 1
ATOM 840 O O . GLU A 1 106 ? 20.160 -15.552 -11.298 1.00 70.38 106 GLU A O 1
ATOM 845 N N . ASP A 1 107 ? 22.087 -16.330 -12.153 1.00 70.75 107 ASP A N 1
ATOM 846 C CA . ASP A 1 107 ? 22.643 -16.815 -10.877 1.00 70.75 107 ASP A CA 1
ATOM 847 C C . ASP A 1 107 ? 22.779 -15.691 -9.836 1.00 70.75 107 ASP A C 1
ATOM 849 O O . ASP A 1 107 ? 22.528 -15.872 -8.642 1.00 70.75 107 ASP A O 1
ATOM 853 N N . GLY A 1 108 ? 23.117 -14.482 -10.295 1.00 65.25 108 GLY A N 1
ATOM 854 C CA . GLY A 1 108 ? 23.238 -13.296 -9.449 1.00 65.25 108 GLY A CA 1
ATOM 855 C C . GLY A 1 108 ? 21.890 -12.782 -8.934 1.00 65.25 108 GLY A C 1
ATOM 856 O O . GLY A 1 108 ? 21.837 -12.214 -7.839 1.00 65.25 108 GLY A O 1
ATOM 857 N N . ARG A 1 109 ? 20.798 -12.978 -9.689 1.00 67.62 109 ARG A N 1
ATOM 858 C CA . ARG 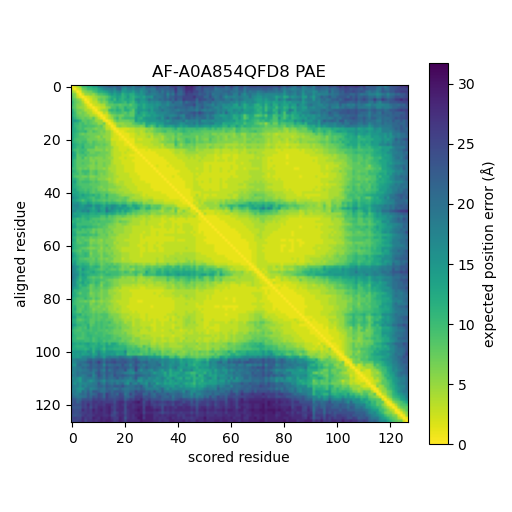A 1 109 ? 19.426 -12.660 -9.248 1.00 67.62 109 ARG A CA 1
ATOM 859 C C . ARG A 1 109 ? 18.969 -13.630 -8.163 1.00 67.62 109 ARG A C 1
ATOM 861 O O . ARG A 1 109 ? 18.461 -13.188 -7.133 1.00 67.62 109 ARG A O 1
ATOM 868 N N . ALA A 1 110 ? 19.195 -14.931 -8.369 1.00 68.38 110 ALA A N 1
ATOM 869 C CA . ALA A 1 110 ? 18.839 -15.977 -7.412 1.00 68.38 110 ALA A CA 1
ATOM 870 C C . ALA A 1 110 ? 19.625 -15.839 -6.098 1.00 68.38 110 ALA A C 1
ATOM 872 O O . ALA A 1 110 ? 19.038 -15.894 -5.016 1.00 68.38 110 ALA A O 1
ATOM 873 N N . PHE A 1 111 ? 20.934 -15.567 -6.179 1.00 72.19 111 PHE A N 1
ATOM 874 C CA . PHE A 1 111 ? 21.765 -15.335 -4.998 1.00 72.19 111 PHE A CA 1
ATOM 875 C C . PHE A 1 111 ? 21.315 -14.105 -4.201 1.00 72.19 111 PHE A C 1
ATOM 877 O O . PHE A 1 111 ? 21.183 -14.195 -2.982 1.00 72.19 111 PHE A O 1
ATOM 884 N N . ARG A 1 112 ? 21.032 -12.971 -4.863 1.00 66.75 112 ARG A N 1
ATOM 885 C CA . ARG A 1 112 ? 20.554 -11.752 -4.184 1.00 66.75 112 ARG A CA 1
ATOM 886 C C . ARG A 1 112 ? 19.176 -11.935 -3.566 1.00 66.75 112 ARG A C 1
ATOM 888 O O . ARG A 1 112 ? 18.989 -11.571 -2.414 1.00 66.75 112 ARG A O 1
ATOM 895 N N . ALA A 1 113 ? 18.237 -12.564 -4.271 1.00 66.31 113 ALA A N 1
ATOM 896 C CA . ALA A 1 113 ? 16.940 -12.915 -3.695 1.00 66.31 113 ALA A CA 1
ATOM 897 C C . ALA A 1 113 ? 17.092 -13.809 -2.447 1.00 66.31 113 ALA A C 1
ATOM 899 O O . ALA A 1 113 ? 16.425 -13.584 -1.437 1.00 66.31 113 ALA A O 1
ATOM 900 N N . GLY A 1 114 ? 18.010 -14.782 -2.492 1.00 66.06 114 GLY A N 1
ATOM 901 C CA . GLY A 1 114 ? 18.292 -15.678 -1.374 1.00 66.06 114 GLY A CA 1
ATOM 902 C C . GLY A 1 114 ? 19.014 -15.011 -0.202 1.00 66.06 114 GLY A C 1
ATOM 903 O O . GLY A 1 114 ? 18.687 -15.301 0.948 1.00 66.06 114 GLY A O 1
ATOM 904 N N . SER A 1 115 ? 19.948 -14.088 -0.433 1.00 64.44 115 SER A N 1
ATOM 905 C CA . SER A 1 115 ? 20.688 -13.433 0.653 1.00 64.44 115 SER A CA 1
ATOM 906 C C . SER A 1 115 ? 19.804 -12.525 1.515 1.00 64.44 115 SER A C 1
ATOM 908 O O . SER A 1 115 ? 19.990 -12.509 2.731 1.00 64.44 115 SER A O 1
ATOM 910 N N . TYR A 1 116 ? 18.763 -11.894 0.953 1.00 57.22 116 TYR A N 1
ATOM 911 C CA . TYR A 1 116 ? 17.758 -11.161 1.743 1.00 57.22 116 TYR A CA 1
ATOM 912 C C . TYR A 1 116 ? 16.963 -12.059 2.707 1.00 57.22 116 TYR A C 1
ATOM 914 O O . TYR A 1 116 ? 16.537 -11.597 3.763 1.00 57.22 116 TYR A O 1
ATOM 922 N N . SER A 1 117 ? 16.784 -13.346 2.385 1.00 55.69 117 SER A N 1
ATOM 923 C CA . SER A 1 117 ? 16.101 -14.301 3.274 1.00 55.69 117 SER A CA 1
ATOM 924 C C . SER A 1 117 ? 16.976 -14.806 4.429 1.00 55.69 117 SER A C 1
ATOM 926 O O . SER A 1 117 ? 16.452 -15.317 5.416 1.00 55.69 117 SER A O 1
ATOM 928 N N . LYS A 1 118 ? 18.306 -14.657 4.340 1.00 50.03 118 LYS A N 1
ATOM 929 C CA . LYS A 1 118 ? 19.260 -15.324 5.243 1.00 50.03 118 LYS A CA 1
ATOM 930 C C . LYS A 1 118 ? 19.719 -14.474 6.433 1.00 50.03 118 LYS A C 1
ATOM 932 O O . LYS A 1 118 ? 20.503 -14.946 7.247 1.00 50.03 118 LYS A O 1
ATOM 937 N N . SER A 1 119 ? 19.213 -13.249 6.575 1.00 48.94 119 SER A N 1
ATOM 938 C CA . SER A 1 119 ? 19.544 -12.357 7.700 1.00 48.94 119 SER A CA 1
ATOM 939 C C . SER A 1 119 ? 18.756 -12.629 8.987 1.00 48.94 119 SER A C 1
ATOM 941 O O . SER A 1 119 ? 18.951 -11.916 9.970 1.00 48.94 119 SER A O 1
ATOM 943 N N . TYR A 1 120 ? 17.892 -13.648 9.031 1.00 37.81 120 TYR A N 1
ATOM 944 C CA . TYR A 1 120 ? 17.373 -14.127 10.311 1.00 37.81 120 TYR A CA 1
ATOM 945 C C . TYR A 1 120 ? 18.490 -14.888 11.028 1.00 37.81 120 TYR A C 1
ATOM 947 O O . TYR A 1 120 ? 18.990 -15.866 10.468 1.00 37.81 120 TYR A O 1
ATOM 955 N N . PRO A 1 121 ? 18.899 -14.484 12.245 1.00 47.78 121 PRO A N 1
ATOM 956 C CA . PRO A 1 121 ? 19.804 -15.300 13.031 1.00 47.78 121 PRO A CA 1
ATOM 957 C C . PRO A 1 121 ? 19.080 -16.615 13.313 1.00 47.78 121 PRO A C 1
ATOM 959 O O . PRO A 1 121 ? 18.131 -16.668 14.094 1.00 47.78 121 PRO A O 1
ATOM 962 N N . THR A 1 122 ? 19.496 -17.678 12.628 1.00 53.34 122 THR A N 1
A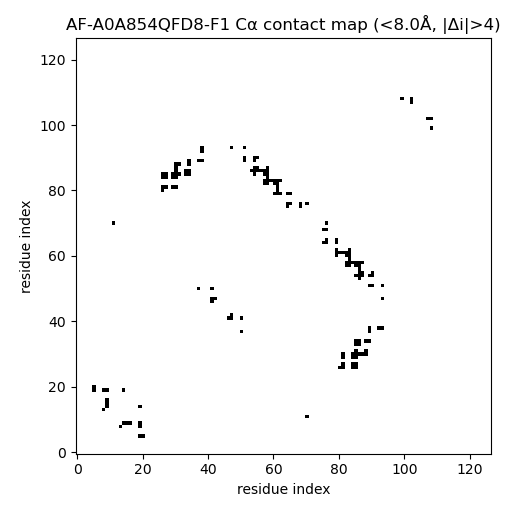TOM 963 C CA . THR A 1 122 ? 19.160 -19.048 12.996 1.00 53.34 122 THR A CA 1
ATOM 964 C C . THR A 1 122 ? 19.594 -19.218 14.443 1.00 53.34 122 THR A C 1
ATOM 966 O O . THR A 1 122 ? 20.792 -19.182 14.736 1.00 53.34 122 THR A O 1
ATOM 969 N N . ALA A 1 123 ? 18.623 -19.302 15.353 1.00 51.75 123 ALA A N 1
ATOM 970 C CA . ALA A 1 123 ? 18.888 -19.536 16.761 1.00 51.75 123 ALA A CA 1
ATOM 971 C C . ALA A 1 123 ? 19.798 -20.770 16.894 1.00 51.75 123 ALA A C 1
ATOM 973 O O . ALA A 1 123 ? 19.581 -21.758 16.185 1.00 51.75 123 ALA A O 1
ATOM 974 N N . PRO A 1 124 ? 20.827 -20.734 17.758 1.00 51.62 124 PRO A N 1
ATOM 975 C CA . PRO A 1 124 ? 21.682 -21.889 17.951 1.00 51.62 124 PRO A CA 1
ATOM 976 C C . PRO A 1 124 ? 20.828 -23.025 18.514 1.00 51.62 124 PRO A C 1
ATOM 978 O O . PRO A 1 124 ? 20.279 -22.912 19.612 1.00 51.62 124 PRO A O 1
ATOM 981 N N . HIS A 1 125 ? 20.714 -24.113 17.754 1.00 53.66 125 HIS A N 1
ATOM 982 C CA . HIS A 1 125 ? 20.239 -25.389 18.267 1.00 53.66 125 HIS A CA 1
ATOM 983 C C . HIS A 1 125 ? 21.195 -25.817 19.388 1.00 53.66 125 HIS A C 1
ATOM 985 O O . HIS A 1 125 ? 22.297 -26.291 19.121 1.00 53.66 125 HIS A O 1
ATOM 991 N N . ARG A 1 126 ? 20.802 -25.582 20.644 1.00 47.97 126 ARG A N 1
ATOM 992 C CA . ARG A 1 126 ? 21.444 -26.203 21.804 1.00 47.97 126 ARG A CA 1
ATOM 993 C C . ARG A 1 126 ? 20.855 -27.602 21.955 1.00 47.97 126 ARG A C 1
ATOM 995 O O . ARG A 1 126 ? 19.656 -27.730 22.203 1.00 47.97 126 ARG A O 1
ATOM 1002 N N . LEU A 1 127 ? 21.703 -28.603 21.729 1.00 54.66 127 LEU A N 1
ATOM 1003 C CA . LEU A 1 127 ? 21.605 -29.911 22.374 1.00 54.66 127 LEU A CA 1
ATOM 1004 C C . LEU A 1 127 ? 22.042 -29.775 23.837 1.00 54.66 127 LEU A C 1
ATOM 1006 O O . LEU A 1 127 ? 22.891 -28.888 24.103 1.00 54.66 127 LEU A O 1
#

Organism: NCBI:txid1230072

pLDDT: mean 76.62, std 14.71, range [36.09, 94.06]

Mean predicted aligned error: 10.19 Å

InterPro domains:
  IPR036259 MFS transporter superfamily [SSF103473] (5-98)

Sequence (127 aa):
MTGNFLTQTIGRFRYSTVKTNLFNAAPYVVGTICLLITSWSSDWFRERGFHLAFSFVLVLIGCIILIALPVSQMGAGYFATFLITAGAFTPPVLFHTWHQWNDANEDGRAFRAGSYSKSYPTAPHRL

Solvent-accessible surface area (backbone atoms only — not comparable to full-atom values): 7104 Å² total; per-residue (Å²): 127,81,78,52,59,64,57,50,52,39,71,71,65,73,49,57,69,69,58,48,52,58,66,47,47,58,30,47,54,51,10,52,52,43,27,51,54,50,52,54,50,26,65,72,70,68,46,56,66,62,54,42,52,52,22,50,50,36,27,50,52,16,50,49,48,51,70,73,50,61,84,86,49,54,69,64,46,53,51,22,46,35,35,27,34,33,13,65,57,38,49,63,55,57,47,54,53,52,58,51,70,73,46,94,44,71,70,59,40,55,50,53,62,50,55,72,68,60,74,62,81,76,73,82,84,76,128

Secondary structure (DSSP, 8-state):
-TTHHHHHHHHHH---HHHHHHHHHHHHHHHHHHHHHHHHHHHHH--HHHHHHHHHHHHHHHHHHHHHS-TT-HHHHHHHHHHHHHHHTHHHHHHHHHHHHT-S-HHHHHHHHHHHHTTS-------

Nearest PDB structures (foldseek):
  8ucm-assembly1_A  TM=8.194E-01  e=3.681E+00  Homo sapiens
  8xo9-assembly1_A  TM=7.161E-01  e=4.361E+00  Homo sapiens
  8tgl-assembly1_B  TM=7.248E-01  e=9.617E+00  Homo sapiens
  8xoa-assembly1_A  TM=5.548E-01  e=9.617E+00  Homo sapiens